Protein AF-A0A926NB49-F1 (afdb_monomer_lite)

pLDDT: mean 89.04, std 9.03, range [55.34, 98.0]

Sequence (56 aa):
MTHSKNGLLAETGDVHSLAEQLTWILDHPQKAKQLALYAYKSLSVHFSWKQVAQHT

Secondary structure (DSSP, 8-state):
--BTTTB----TT-HHHHHHHHHHHHH-HHHHHHHHHHHHHHHHHH--HHHHTT--

Radius of gyration: 14.31 Å; chains: 1; bounding box: 41×14×30 Å

Structure (mmCIF, N/CA/C/O backbone):
data_AF-A0A926NB49-F1
#
_entry.id   AF-A0A926NB49-F1
#
loop_
_atom_site.group_PDB
_atom_site.id
_atom_site.type_symbol
_atom_site.label_atom_id
_atom_site.label_alt_id
_atom_site.label_comp_id
_atom_site.label_asym_id
_atom_site.label_entity_id
_atom_site.label_seq_id
_atom_site.pdbx_PDB_ins_code
_atom_site.Cartn_x
_atom_site.Cartn_y
_atom_site.Cartn_z
_atom_site.occupancy
_atom_site.B_iso_or_equiv
_atom_site.auth_seq_id
_atom_site.auth_comp_id
_atom_site.auth_asym_id
_atom_site.auth_atom_id
_atom_site.pdbx_PDB_model_num
ATOM 1 N N . MET A 1 1 ? -7.613 7.502 2.345 1.00 69.38 1 MET A N 1
ATOM 2 C CA . MET A 1 1 ? -6.267 6.916 2.144 1.00 69.38 1 MET A CA 1
ATOM 3 C C . MET A 1 1 ? -5.270 8.053 1.946 1.00 69.38 1 MET A C 1
ATOM 5 O O . MET A 1 1 ? -5.674 9.092 1.441 1.00 69.38 1 MET A O 1
ATOM 9 N N . THR A 1 2 ? -4.020 7.903 2.382 1.00 83.19 2 THR A N 1
ATOM 10 C CA . THR A 1 2 ? -2.996 8.959 2.387 1.00 83.19 2 THR A CA 1
ATOM 11 C C . THR A 1 2 ? -1.633 8.365 2.023 1.00 83.19 2 THR A C 1
ATOM 13 O O . THR A 1 2 ? -1.122 7.497 2.739 1.00 83.19 2 THR A O 1
ATOM 16 N N . HIS A 1 3 ? -1.049 8.853 0.924 1.00 87.81 3 HIS A N 1
ATOM 17 C CA . HIS A 1 3 ? 0.253 8.412 0.417 1.00 87.81 3 HIS A CA 1
ATOM 18 C C . HIS A 1 3 ? 1.347 8.487 1.489 1.00 87.81 3 HIS A C 1
ATOM 20 O O . HIS A 1 3 ? 1.377 9.427 2.284 1.00 87.81 3 HIS A O 1
ATOM 26 N N . SER A 1 4 ? 2.223 7.481 1.526 1.00 86.31 4 SER A N 1
ATOM 27 C CA . SER A 1 4 ? 3.341 7.329 2.468 1.00 86.31 4 SER A CA 1
ATOM 28 C C . SER A 1 4 ? 2.972 7.316 3.963 1.00 86.31 4 SER A C 1
ATOM 30 O O . SER A 1 4 ? 3.852 7.206 4.814 1.00 86.31 4 SER A O 1
ATOM 32 N N . LYS A 1 5 ? 1.680 7.375 4.314 1.00 84.94 5 LYS A N 1
ATOM 33 C CA . LYS A 1 5 ? 1.197 7.344 5.704 1.00 84.94 5 LYS A CA 1
ATOM 34 C C . LYS A 1 5 ? 0.471 6.049 6.037 1.00 84.94 5 LYS A C 1
ATOM 36 O O . LYS A 1 5 ? 0.703 5.464 7.089 1.00 84.94 5 LYS A O 1
ATOM 41 N N . ASN A 1 6 ? -0.435 5.617 5.167 1.00 85.19 6 ASN A N 1
ATOM 42 C CA . ASN A 1 6 ? -1.217 4.394 5.358 1.00 85.19 6 ASN A CA 1
ATOM 43 C C . ASN A 1 6 ? -1.397 3.598 4.058 1.00 85.19 6 ASN A C 1
ATOM 45 O O . ASN A 1 6 ? -2.300 2.775 3.942 1.00 85.19 6 ASN A O 1
ATOM 49 N N . GLY A 1 7 ? -0.539 3.869 3.080 1.00 90.62 7 GLY A N 1
ATOM 50 C CA . GLY A 1 7 ? -0.504 3.210 1.787 1.00 90.62 7 GLY A CA 1
ATOM 51 C C . GLY A 1 7 ? 0.413 3.963 0.833 1.00 90.62 7 GLY A C 1
ATOM 52 O O . GLY A 1 7 ? 0.896 5.052 1.148 1.00 90.62 7 GLY A O 1
ATOM 53 N N . LEU A 1 8 ? 0.628 3.382 -0.339 1.00 93.19 8 LEU A N 1
ATOM 54 C CA . LEU A 1 8 ? 1.289 4.031 -1.463 1.00 93.19 8 LEU A CA 1
ATOM 55 C C . LEU A 1 8 ? 0.238 4.333 -2.530 1.00 93.19 8 LEU A C 1
ATOM 57 O O . LEU A 1 8 ? -0.753 3.619 -2.653 1.00 93.19 8 LEU A O 1
ATOM 61 N N . LEU A 1 9 ? 0.438 5.426 -3.254 1.00 93.50 9 LEU A N 1
ATOM 62 C CA . LEU A 1 9 ? -0.419 5.842 -4.361 1.00 93.50 9 LEU A CA 1
ATOM 63 C C . LEU A 1 9 ? 0.436 5.731 -5.612 1.00 93.50 9 LEU A C 1
ATOM 65 O O . LEU A 1 9 ? 1.596 6.131 -5.573 1.00 93.50 9 LEU A O 1
ATOM 69 N N . ALA A 1 10 ? -0.146 5.179 -6.665 1.00 94.38 10 ALA A N 1
ATOM 70 C CA . ALA A 1 10 ? 0.428 5.161 -7.997 1.00 94.38 10 ALA A CA 1
ATOM 71 C C . ALA A 1 10 ? -0.417 6.064 -8.895 1.00 94.38 10 ALA A C 1
ATOM 73 O O . ALA A 1 10 ? -1.624 6.220 -8.663 1.00 94.38 10 ALA A O 1
ATOM 74 N N . GLU A 1 11 ? 0.214 6.664 -9.895 1.00 94.25 11 GLU A N 1
ATOM 75 C CA . GLU A 1 11 ? -0.486 7.503 -10.857 1.00 94.25 11 GLU A CA 1
ATOM 76 C C . GLU A 1 11 ? -1.376 6.658 -11.776 1.00 94.25 11 GLU A C 1
ATOM 78 O O . GLU A 1 11 ? -1.011 5.575 -12.240 1.00 94.25 11 GLU A O 1
ATOM 83 N N . THR A 1 12 ? -2.592 7.143 -12.023 1.00 95.00 12 THR A N 1
ATOM 84 C CA . THR A 1 12 ? -3.567 6.424 -12.844 1.00 95.00 12 THR A CA 1
ATOM 85 C C . THR A 1 12 ? -3.068 6.307 -14.280 1.00 95.00 12 THR A C 1
ATOM 87 O O . THR A 1 12 ? -2.825 7.312 -14.938 1.00 95.00 12 THR A O 1
ATOM 90 N N . GLY A 1 13 ? -2.987 5.076 -14.786 1.00 94.88 13 GLY A N 1
ATOM 91 C CA . GLY A 1 13 ? -2.529 4.793 -16.149 1.00 94.88 13 GLY A CA 1
ATOM 92 C C . GLY A 1 13 ? -1.009 4.713 -16.301 1.00 94.88 13 GLY A C 1
ATOM 93 O O . GLY A 1 13 ? -0.548 4.335 -17.376 1.00 94.88 13 GLY A O 1
ATOM 94 N N . ASP A 1 14 ? -0.242 4.988 -15.242 1.00 95.88 14 ASP A N 1
ATOM 95 C CA . ASP A 1 14 ? 1.212 4.853 -15.252 1.00 95.88 14 ASP A CA 1
ATOM 96 C C . ASP A 1 14 ? 1.655 3.539 -14.587 1.00 95.88 14 ASP A C 1
ATOM 98 O O . ASP A 1 14 ? 1.675 3.373 -13.363 1.00 95.88 14 ASP A O 1
ATOM 102 N N . VAL A 1 15 ? 2.035 2.580 -15.431 1.00 95.94 15 VAL A N 1
ATOM 103 C CA . VAL A 1 15 ? 2.542 1.272 -14.999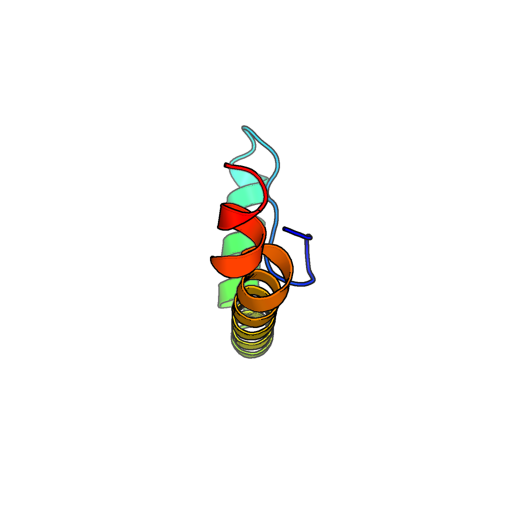 1.00 95.94 15 VAL A CA 1
ATOM 104 C C . VAL A 1 15 ? 3.917 1.390 -14.333 1.00 95.94 15 VAL A C 1
ATOM 106 O O . VAL A 1 15 ? 4.218 0.595 -13.440 1.00 95.94 15 VAL A O 1
ATOM 109 N N . HIS A 1 16 ? 4.738 2.372 -14.716 1.00 97.00 16 HIS A N 1
ATOM 110 C CA . HIS A 1 16 ? 6.040 2.600 -14.090 1.00 97.00 16 HIS A CA 1
ATOM 111 C C . HIS A 1 16 ? 5.863 3.095 -12.658 1.00 97.00 16 HIS A C 1
ATOM 113 O O . HIS A 1 16 ? 6.437 2.499 -11.748 1.00 97.00 16 HIS A O 1
ATOM 119 N N . SER A 1 17 ? 4.980 4.074 -12.444 1.00 94.81 17 SER A N 1
ATOM 120 C CA . SER A 1 17 ? 4.616 4.544 -11.102 1.00 94.81 17 SER A CA 1
ATOM 121 C C . SER A 1 17 ? 4.167 3.388 -10.199 1.00 94.81 17 SER A C 1
ATOM 123 O O . SER A 1 17 ? 4.636 3.252 -9.068 1.00 94.81 17 SER A O 1
ATOM 125 N N . LEU A 1 18 ? 3.318 2.484 -10.707 1.00 96.12 18 LEU A N 1
ATOM 126 C CA . LEU A 1 18 ? 2.902 1.294 -9.958 1.00 96.12 18 LEU A CA 1
ATOM 127 C C . LEU A 1 18 ? 4.080 0.358 -9.640 1.00 96.12 18 LEU A C 1
ATOM 129 O O . LEU A 1 18 ? 4.211 -0.096 -8.499 1.00 96.12 18 LEU A O 1
ATOM 133 N N . ALA A 1 19 ? 4.931 0.066 -10.625 1.00 97.50 19 ALA A N 1
ATOM 134 C CA . ALA A 1 19 ? 6.088 -0.808 -10.451 1.00 97.50 19 ALA A CA 1
ATOM 135 C C . ALA A 1 19 ? 7.085 -0.253 -9.420 1.00 97.50 19 ALA A C 1
ATOM 137 O O . ALA A 1 19 ? 7.617 -1.015 -8.609 1.00 97.50 19 ALA A O 1
ATOM 138 N N . GLU A 1 20 ? 7.293 1.062 -9.393 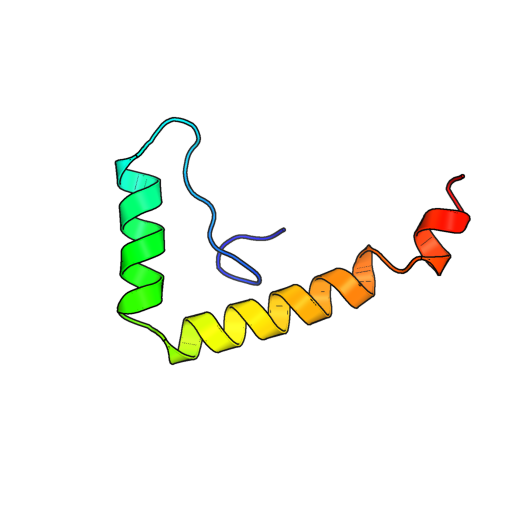1.00 97.25 20 GLU A N 1
ATOM 139 C CA . GLU A 1 20 ? 8.125 1.733 -8.392 1.00 97.25 20 GLU A CA 1
ATOM 140 C C . GLU A 1 20 ? 7.562 1.558 -6.979 1.00 97.25 20 GLU A C 1
ATOM 142 O O . GLU A 1 20 ? 8.300 1.172 -6.069 1.00 97.25 20 GLU A O 1
ATOM 147 N N . GLN A 1 21 ? 6.251 1.761 -6.786 1.00 95.94 21 GLN A N 1
ATOM 148 C CA . GLN A 1 21 ? 5.631 1.566 -5.470 1.00 95.94 21 GLN A CA 1
ATOM 149 C C . GLN A 1 21 ? 5.732 0.105 -5.004 1.00 95.94 21 GLN A C 1
ATOM 151 O O . GLN A 1 21 ? 5.985 -0.154 -3.825 1.00 95.94 21 GLN A O 1
ATOM 156 N N . LEU A 1 22 ? 5.561 -0.857 -5.917 1.00 96.25 22 LEU A N 1
ATOM 157 C CA . LEU A 1 22 ? 5.719 -2.282 -5.611 1.00 96.25 22 LEU A CA 1
ATOM 158 C C . LEU A 1 22 ? 7.164 -2.623 -5.237 1.00 96.25 22 LEU A C 1
ATOM 160 O O . LEU A 1 22 ? 7.393 -3.303 -4.238 1.00 96.25 22 LEU A O 1
ATOM 164 N N . THR A 1 23 ? 8.131 -2.109 -5.993 1.00 97.75 23 THR A N 1
ATOM 165 C CA . THR A 1 23 ? 9.560 -2.320 -5.726 1.00 97.75 23 THR A CA 1
ATOM 166 C C . THR A 1 23 ? 9.942 -1.748 -4.363 1.00 97.75 23 THR A C 1
ATOM 168 O O . THR A 1 23 ? 10.546 -2.441 -3.548 1.00 97.75 23 THR A O 1
ATOM 171 N N . TRP A 1 24 ? 9.471 -0.541 -4.037 1.00 96.06 24 TRP A N 1
ATOM 172 C CA . TRP A 1 24 ? 9.723 0.079 -2.737 1.00 96.06 24 TRP A CA 1
ATOM 173 C C . TRP A 1 24 ? 9.242 -0.782 -1.560 1.00 96.06 24 TRP A C 1
ATOM 175 O O . TRP A 1 24 ? 9.924 -0.850 -0.534 1.00 96.06 24 TRP A O 1
ATOM 185 N N . ILE A 1 25 ? 8.088 -1.450 -1.697 1.00 96.31 25 ILE A N 1
ATOM 186 C CA . ILE A 1 25 ? 7.548 -2.358 -0.670 1.00 96.31 25 ILE A CA 1
ATOM 187 C C . ILE A 1 25 ? 8.485 -3.548 -0.447 1.00 96.31 25 ILE A C 1
ATOM 189 O O . ILE A 1 25 ? 8.718 -3.924 0.705 1.00 96.31 25 ILE A O 1
ATOM 193 N N . LEU A 1 26 ? 9.008 -4.124 -1.531 1.00 96.50 26 LEU A N 1
ATOM 194 C CA . LEU A 1 26 ? 9.926 -5.262 -1.481 1.00 96.50 26 LEU A CA 1
ATOM 195 C C . LEU A 1 26 ? 11.269 -4.870 -0.853 1.00 96.50 26 LEU A C 1
ATOM 197 O O . LEU A 1 26 ? 11.786 -5.611 -0.017 1.00 96.50 26 LEU A O 1
ATOM 201 N N . ASP A 1 27 ? 11.773 -3.680 -1.176 1.00 98.00 27 ASP A N 1
ATOM 202 C CA . ASP A 1 27 ? 13.046 -3.167 -0.657 1.00 98.00 27 ASP A CA 1
ATOM 203 C C . ASP A 1 27 ? 12.961 -2.723 0.815 1.00 98.00 27 ASP A C 1
ATOM 205 O O . ASP A 1 27 ? 13.964 -2.705 1.533 1.00 98.00 27 ASP A O 1
ATOM 209 N N . HIS A 1 28 ? 11.764 -2.374 1.303 1.00 96.81 28 HIS A N 1
ATOM 210 C CA . HIS A 1 28 ? 11.556 -1.825 2.648 1.00 96.81 28 HIS A CA 1
ATOM 211 C C . HIS A 1 28 ? 10.498 -2.588 3.465 1.00 96.81 28 HIS A C 1
ATOM 213 O O . HIS A 1 28 ? 9.534 -1.983 3.957 1.00 96.81 28 HIS A O 1
ATOM 219 N N . PRO A 1 29 ? 10.684 -3.893 3.735 1.00 96.12 29 PRO A N 1
ATOM 220 C CA . PRO A 1 29 ? 9.653 -4.739 4.344 1.00 96.12 29 PRO A CA 1
ATOM 221 C C . PRO A 1 29 ? 9.207 -4.258 5.735 1.00 96.12 29 PRO A C 1
ATOM 223 O O . PRO A 1 29 ? 8.032 -4.357 6.095 1.00 96.12 29 PRO A O 1
ATOM 226 N N . GLN A 1 30 ? 10.115 -3.678 6.527 1.00 96.44 30 GLN A N 1
ATOM 227 C CA . GLN A 1 30 ? 9.772 -3.125 7.843 1.00 96.44 30 GLN A CA 1
ATOM 228 C C . GLN A 1 30 ? 8.863 -1.892 7.735 1.00 96.44 30 GLN A C 1
ATOM 230 O O . GLN A 1 30 ? 7.886 -1.780 8.479 1.00 96.44 30 GLN A O 1
ATOM 235 N N . LYS A 1 31 ? 9.144 -0.991 6.786 1.00 94.44 31 LYS A N 1
ATOM 236 C CA . LYS A 1 31 ? 8.309 0.194 6.539 1.00 94.44 31 LYS A CA 1
ATOM 237 C C . LYS A 1 31 ? 6.962 -0.211 5.942 1.00 94.44 31 LYS A C 1
ATOM 239 O O . LYS A 1 31 ? 5.933 0.312 6.359 1.00 94.44 31 LYS A O 1
ATOM 244 N N . ALA A 1 32 ? 6.944 -1.200 5.048 1.00 94.75 32 ALA A N 1
ATOM 245 C CA . ALA A 1 32 ? 5.710 -1.772 4.517 1.00 94.75 32 ALA A CA 1
ATOM 246 C C . ALA A 1 32 ? 4.814 -2.344 5.632 1.00 94.75 32 ALA A C 1
ATOM 248 O O . ALA A 1 32 ? 3.612 -2.069 5.673 1.00 94.75 32 ALA A O 1
ATOM 249 N N . LYS A 1 33 ? 5.397 -3.052 6.609 1.00 95.81 33 LYS A N 1
ATOM 250 C CA . LYS A 1 33 ? 4.662 -3.527 7.792 1.00 95.81 33 LYS A CA 1
ATOM 251 C C . LYS A 1 33 ? 4.079 -2.373 8.618 1.00 95.81 33 LYS A C 1
ATOM 253 O O . LYS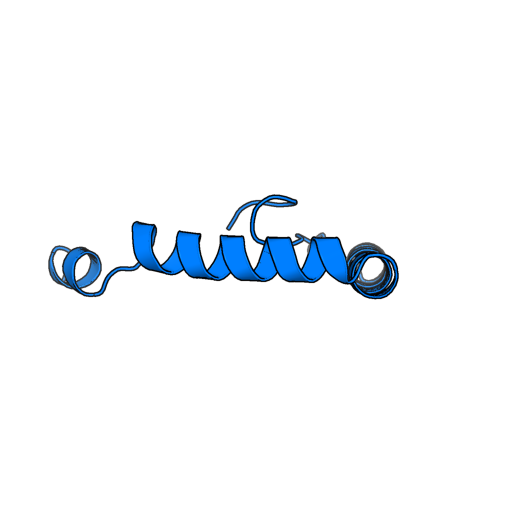 A 1 33 ? 2.941 -2.467 9.076 1.00 95.81 33 LYS A O 1
ATOM 258 N N . GLN A 1 34 ? 4.823 -1.280 8.795 1.00 94.94 34 GLN A N 1
ATOM 259 C CA . GLN A 1 34 ? 4.317 -0.084 9.481 1.00 94.94 34 GLN A CA 1
ATOM 260 C C . GLN A 1 34 ? 3.153 0.567 8.722 1.00 94.94 34 GLN A C 1
ATOM 262 O O . GLN A 1 34 ? 2.140 0.895 9.341 1.00 94.94 34 GLN A O 1
ATOM 267 N N . LEU A 1 35 ? 3.247 0.689 7.393 1.00 93.81 35 LEU A N 1
ATOM 268 C CA . LEU A 1 35 ? 2.155 1.198 6.555 1.00 93.81 35 LEU A CA 1
ATOM 269 C C . LEU A 1 35 ? 0.881 0.364 6.720 1.00 93.81 35 LEU A C 1
ATOM 271 O O . LEU A 1 35 ? -0.195 0.937 6.888 1.00 93.81 35 LEU A O 1
ATOM 275 N N . ALA A 1 36 ? 0.998 -0.967 6.748 1.00 93.06 36 ALA A N 1
ATOM 276 C CA . ALA A 1 36 ? -0.140 -1.857 6.967 1.00 93.06 36 ALA A CA 1
ATOM 277 C C . ALA A 1 36 ? -0.810 -1.612 8.332 1.00 93.06 36 ALA A C 1
ATOM 279 O O . ALA A 1 36 ? -2.031 -1.478 8.410 1.00 93.06 36 ALA A O 1
ATOM 280 N N . LEU A 1 37 ? -0.028 -1.474 9.409 1.00 94.38 37 LEU A N 1
ATOM 281 C CA . LEU A 1 37 ? -0.565 -1.161 10.741 1.00 94.38 37 LEU A CA 1
ATOM 282 C C . LEU A 1 37 ? -1.304 0.186 10.762 1.00 94.38 37 LEU A C 1
ATOM 284 O O . LEU A 1 37 ? -2.394 0.295 11.331 1.00 94.38 37 LEU A O 1
ATOM 288 N N . TYR A 1 38 ? -0.746 1.209 10.112 1.00 92.56 38 TYR A N 1
ATOM 289 C CA . TYR A 1 38 ? -1.402 2.511 10.003 1.00 92.56 38 TYR A CA 1
ATOM 290 C C . TYR A 1 38 ? -2.659 2.472 9.130 1.00 92.56 38 TYR A C 1
ATOM 292 O O . TYR A 1 38 ? -3.619 3.188 9.435 1.00 92.56 38 TYR A O 1
ATOM 300 N N . ALA A 1 39 ? -2.699 1.625 8.100 1.00 92.19 39 ALA A N 1
ATOM 301 C CA . ALA A 1 39 ? -3.896 1.370 7.301 1.00 92.19 39 ALA A CA 1
ATOM 302 C C . ALA A 1 39 ? -5.022 0.786 8.159 1.00 92.19 39 ALA A C 1
ATOM 304 O O . ALA A 1 39 ? -6.107 1.369 8.212 1.00 92.19 39 ALA A O 1
ATOM 305 N N . TYR A 1 40 ? -4.739 -0.273 8.923 1.00 90.62 40 TYR A N 1
ATOM 306 C CA . TYR A 1 40 ? -5.713 -0.872 9.842 1.00 90.62 40 TYR A CA 1
ATOM 307 C C . TYR A 1 40 ? -6.241 0.130 10.869 1.00 90.62 40 TYR A C 1
ATOM 309 O O . TYR A 1 40 ? -7.453 0.258 11.059 1.00 90.62 40 TYR A O 1
ATOM 317 N N . LYS A 1 41 ? -5.344 0.903 11.491 1.00 89.50 41 LYS A N 1
ATOM 318 C CA . LYS A 1 41 ? -5.750 1.943 12.441 1.00 89.50 41 LYS A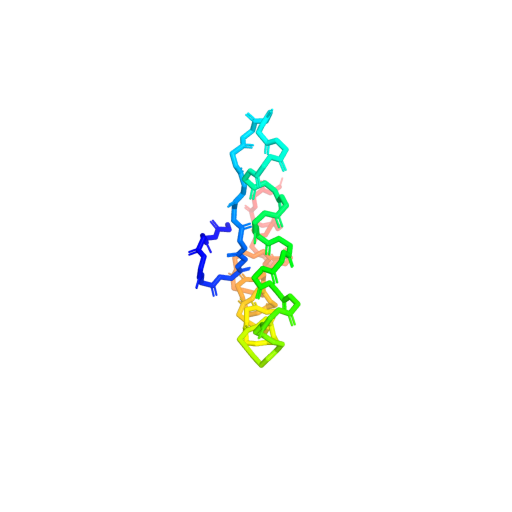 CA 1
ATOM 319 C C . LYS A 1 41 ? -6.628 3.003 11.769 1.00 89.50 41 LYS A C 1
ATOM 321 O O . LYS A 1 41 ? -7.654 3.379 12.327 1.00 89.50 41 LYS A O 1
ATOM 326 N N . SER A 1 42 ? -6.277 3.444 10.561 1.00 88.00 42 SER A N 1
ATOM 327 C CA . SER A 1 42 ? -7.063 4.440 9.819 1.00 88.00 42 SER A CA 1
ATOM 328 C C . SER A 1 42 ? -8.476 3.935 9.506 1.00 88.00 42 SER A C 1
ATOM 330 O O . SER A 1 42 ? -9.433 4.691 9.660 1.00 88.00 42 SER A O 1
ATOM 332 N N . LEU A 1 43 ? -8.623 2.660 9.127 1.00 86.50 43 LEU A N 1
ATOM 333 C CA . LEU A 1 43 ? -9.932 2.051 8.876 1.00 86.50 43 LEU A CA 1
ATOM 334 C C . LEU A 1 43 ? -10.820 2.079 10.123 1.00 86.50 43 LEU A C 1
ATOM 336 O O . LEU A 1 43 ? -11.959 2.529 10.047 1.00 86.50 43 LEU A O 1
ATOM 340 N N . SER A 1 44 ? -10.281 1.688 11.281 1.00 82.81 44 SER A N 1
ATOM 341 C CA . SER A 1 44 ? -11.047 1.682 12.538 1.00 82.81 44 SER A CA 1
ATOM 342 C C . SER A 1 44 ? -11.550 3.064 12.976 1.00 82.81 44 SER A C 1
ATOM 344 O O . SER A 1 44 ? -12.593 3.158 13.616 1.00 82.81 44 SER A O 1
ATOM 346 N N . VAL A 1 45 ? -10.824 4.133 12.629 1.00 82.19 45 VAL A N 1
ATOM 347 C CA . VAL A 1 45 ? -11.145 5.510 13.040 1.00 82.19 45 VAL A CA 1
ATOM 348 C C . VAL A 1 45 ? -12.189 6.149 12.127 1.00 82.19 45 VAL A C 1
ATOM 350 O O . VAL A 1 45 ? -13.057 6.880 12.603 1.00 82.19 45 VAL A O 1
ATOM 353 N N . HIS A 1 46 ? -12.082 5.904 10.820 1.00 78.06 46 HIS A N 1
ATOM 354 C CA . HIS A 1 46 ? -12.873 6.610 9.809 1.00 78.06 46 HIS A CA 1
ATOM 355 C C . HIS A 1 46 ? -14.054 5.805 9.262 1.00 78.06 46 HIS A C 1
ATOM 357 O O . HIS A 1 46 ? -14.966 6.396 8.694 1.00 78.06 46 HIS A O 1
ATOM 363 N N . PHE A 1 47 ? -14.037 4.480 9.406 1.00 78.50 47 PHE A N 1
ATOM 364 C CA . PHE A 1 47 ? -15.032 3.587 8.807 1.00 78.50 47 PHE A CA 1
ATOM 365 C C . PHE A 1 47 ? -15.647 2.646 9.843 1.00 78.50 47 PHE A C 1
ATOM 367 O O . PHE A 1 47 ? -15.926 1.481 9.560 1.00 78.50 47 PHE A O 1
ATOM 374 N N . SER A 1 48 ? -15.859 3.128 11.070 1.00 78.88 48 SER A N 1
ATOM 375 C CA . SER A 1 48 ? -16.583 2.325 12.055 1.00 78.88 48 SER A CA 1
ATOM 376 C C . SER A 1 48 ? -18.040 2.143 11.610 1.00 78.88 48 SER A C 1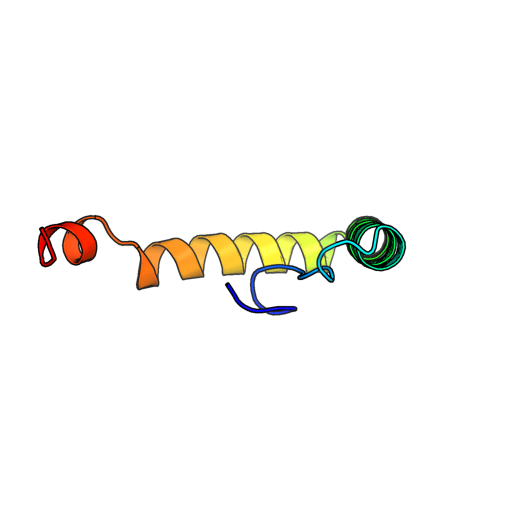
ATOM 378 O O . SER A 1 48 ? -18.698 3.104 11.212 1.00 78.88 48 SER A O 1
ATOM 380 N N . TRP A 1 49 ? -18.581 0.926 11.727 1.00 79.19 49 TRP A N 1
ATOM 381 C CA . TRP A 1 49 ? -19.993 0.644 11.415 1.00 79.19 49 TRP A CA 1
ATOM 382 C C . TRP A 1 49 ? -20.960 1.574 12.154 1.00 79.19 49 TRP A C 1
ATOM 384 O O . TRP A 1 49 ? -22.001 1.941 11.620 1.00 79.19 49 TRP A O 1
ATOM 394 N N . LYS A 1 50 ? -20.574 2.015 13.358 1.00 77.44 50 LYS A N 1
ATOM 395 C CA . LYS A 1 50 ? -21.312 3.005 14.144 1.00 77.44 50 LYS A CA 1
ATOM 396 C C . LYS A 1 50 ? -21.439 4.353 13.427 1.00 77.44 50 LYS A C 1
ATOM 398 O O . LYS A 1 50 ? -22.508 4.942 13.476 1.00 77.44 50 LYS A O 1
ATOM 403 N N . GLN A 1 51 ? -20.375 4.841 12.787 1.00 78.44 51 GLN A N 1
ATOM 404 C CA . GLN A 1 51 ? -20.415 6.083 12.003 1.00 78.44 51 GLN A CA 1
ATOM 405 C C . GLN A 1 51 ? -21.210 5.888 10.710 1.00 78.44 51 GLN A C 1
ATOM 407 O O . GLN A 1 51 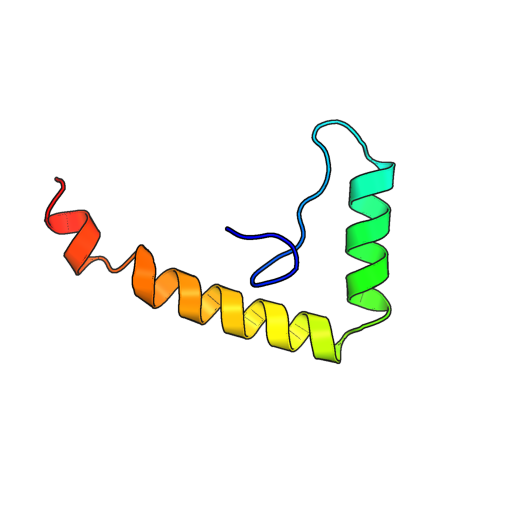? -22.025 6.734 10.366 1.00 78.44 51 GLN A O 1
ATOM 412 N N . VAL A 1 52 ? -21.027 4.760 10.018 1.00 77.50 52 VAL A N 1
ATOM 413 C CA . VAL A 1 52 ? -21.755 4.465 8.771 1.00 77.50 52 VAL A CA 1
ATOM 414 C C . VAL A 1 52 ? -23.270 4.428 9.010 1.00 77.50 52 VAL A C 1
ATOM 416 O O . VAL A 1 52 ? -24.021 5.060 8.272 1.00 77.50 52 VAL A O 1
ATOM 419 N N . ALA A 1 53 ? -23.714 3.782 10.091 1.00 79.00 53 ALA A N 1
ATOM 420 C CA . ALA A 1 53 ? -25.129 3.687 10.455 1.00 79.00 53 ALA A CA 1
ATOM 421 C C . ALA A 1 53 ? -25.781 5.032 10.834 1.00 79.00 53 ALA A C 1
ATOM 423 O O . ALA A 1 53 ? -26.999 5.118 10.860 1.00 79.00 53 ALA A O 1
ATOM 424 N N . GLN A 1 54 ? -25.006 6.082 11.134 1.00 77.38 54 GLN A N 1
ATOM 425 C CA . GLN A 1 54 ? -25.546 7.434 11.360 1.00 77.38 54 GLN A CA 1
ATOM 426 C C . GLN A 1 54 ? -25.839 8.186 10.054 1.00 77.38 54 GLN A C 1
ATOM 428 O O . GLN A 1 54 ? -26.501 9.220 10.081 1.00 77.38 54 GLN A O 1
ATOM 433 N N . HIS A 1 55 ? -25.329 7.688 8.927 1.00 67.50 55 HIS A N 1
ATOM 434 C CA . HIS A 1 55 ? -25.478 8.286 7.601 1.00 67.50 55 HIS A CA 1
ATOM 435 C C . HIS A 1 55 ? -26.398 7.475 6.672 1.00 67.50 55 HIS A C 1
ATOM 437 O O . HIS A 1 55 ? -26.456 7.777 5.480 1.00 67.50 55 HIS A O 1
ATOM 443 N N . THR A 1 56 ? -27.092 6.458 7.198 1.00 55.34 56 THR A N 1
ATOM 444 C CA . THR A 1 56 ? -28.092 5.647 6.476 1.00 55.34 56 THR A CA 1
ATOM 445 C C . THR A 1 56 ? -29.450 5.807 7.136 1.00 55.34 56 THR A C 1
ATOM 447 O O . THR A 1 56 ? -30.446 5.892 6.390 1.00 55.34 56 THR A O 1
#

Organism: NCBI:txid2771432

Foldseek 3Di:
DDDLQQAHDADPPDPVSVVVRVVVCVVCVVSVVNSPVRNVVVCCVPPPPVVVVVVD